Protein AF-A0A3M1VJY1-F1 (afdb_monomer)

Radius of gyration: 20.44 Å; Cα contacts (8 Å, |Δi|>4): 18; chains: 1; bounding box: 40×40×59 Å

Foldseek 3Di:
DDDDDDDDDDDPVRVVVCVVVVHDPVRVVVVVVCQVPDPPHDDDDDDPVVVVVVCVCCVPVVDDPVNCVVVVVVVVVVVVVVVVVVVVVVVVVVVVD

Structure (mmCIF, N/CA/C/O backbone):
data_AF-A0A3M1VJY1-F1
#
_entry.id   AF-A0A3M1VJY1-F1
#
loop_
_atom_site.group_PDB
_atom_site.id
_atom_site.type_symbol
_atom_site.label_atom_id
_atom_site.label_alt_id
_atom_site.label_comp_id
_atom_site.label_asym_id
_atom_site.label_entity_id
_atom_site.label_seq_id
_atom_site.pdbx_PDB_ins_code
_atom_site.Cartn_x
_atom_site.Cartn_y
_atom_site.Cartn_z
_atom_site.occupancy
_atom_site.B_iso_or_equiv
_atom_site.auth_seq_id
_atom_site.auth_comp_id
_atom_site.auth_asym_id
_atom_site.auth_atom_id
_atom_site.pdbx_PDB_model_num
ATOM 1 N N . MET A 1 1 ? -8.894 15.343 -24.861 1.00 48.81 1 MET A N 1
ATOM 2 C CA . MET A 1 1 ? -8.312 15.186 -23.507 1.00 48.81 1 MET A CA 1
ATOM 3 C C . MET A 1 1 ? -7.677 16.501 -23.085 1.00 48.81 1 MET A C 1
ATOM 5 O O . MET A 1 1 ? -7.007 17.113 -23.908 1.00 48.81 1 MET A O 1
ATOM 9 N N . LYS A 1 2 ? -7.926 16.970 -21.856 1.00 69.69 2 LYS A N 1
ATOM 10 C CA . LYS A 1 2 ? -7.386 18.237 -21.337 1.00 69.69 2 LYS A CA 1
ATOM 11 C C . LYS A 1 2 ? -6.239 17.910 -20.381 1.00 69.69 2 LYS A C 1
ATOM 13 O O . LYS A 1 2 ? -6.479 17.339 -19.326 1.00 69.69 2 LYS A O 1
ATOM 18 N N . TYR A 1 3 ? -5.006 18.219 -20.772 1.00 76.00 3 TYR A N 1
ATOM 19 C CA . TYR A 1 3 ? -3.830 17.995 -19.931 1.00 76.00 3 TYR A CA 1
ATOM 20 C C . TYR A 1 3 ? -3.612 19.186 -18.996 1.00 76.00 3 TYR A C 1
ATOM 22 O O . TYR A 1 3 ? -3.774 20.336 -19.408 1.00 76.00 3 TYR A O 1
ATOM 30 N N . GLN A 1 4 ? -3.230 18.915 -17.750 1.00 70.19 4 GLN A N 1
ATOM 31 C CA . GLN A 1 4 ? -2.757 19.931 -16.813 1.00 70.19 4 GLN A CA 1
ATOM 32 C C . GLN A 1 4 ? -1.240 19.828 -16.670 1.00 70.19 4 GLN A C 1
ATOM 34 O O . GLN A 1 4 ? -0.681 18.734 -16.612 1.00 70.19 4 GLN A O 1
ATOM 39 N N . ARG A 1 5 ? -0.568 20.981 -16.640 1.00 76.00 5 ARG A N 1
ATOM 40 C CA . ARG A 1 5 ? 0.880 21.057 -16.453 1.00 76.00 5 ARG A CA 1
ATOM 41 C C . ARG A 1 5 ? 1.186 21.145 -14.962 1.00 76.00 5 ARG A C 1
ATOM 43 O O . ARG A 1 5 ? 0.706 22.052 -14.292 1.00 76.00 5 ARG A O 1
ATOM 50 N N . VAL A 1 6 ? 2.030 20.241 -14.481 1.00 76.31 6 VAL A N 1
ATOM 51 C CA . VAL A 1 6 ? 2.554 20.246 -13.112 1.00 76.31 6 VAL A CA 1
ATOM 52 C C . VAL A 1 6 ? 4.064 20.455 -13.183 1.00 76.31 6 VAL A C 1
ATOM 54 O O . VAL A 1 6 ? 4.728 19.862 -14.033 1.00 76.31 6 VAL A O 1
ATOM 57 N N . ASN A 1 7 ? 4.604 21.314 -12.318 1.00 82.12 7 ASN A N 1
ATOM 58 C CA . ASN A 1 7 ? 6.047 21.487 -12.158 1.00 82.12 7 ASN A CA 1
ATOM 59 C C . ASN A 1 7 ? 6.484 20.729 -10.901 1.00 82.12 7 ASN A C 1
ATOM 61 O O . ASN A 1 7 ? 5.887 20.908 -9.842 1.00 82.12 7 ASN A O 1
ATOM 65 N N . ILE A 1 8 ? 7.510 19.889 -11.021 1.00 83.88 8 ILE A N 1
ATOM 66 C CA . ILE A 1 8 ? 8.034 19.072 -9.923 1.00 83.88 8 ILE A CA 1
ATOM 67 C C . ILE A 1 8 ? 9.529 19.349 -9.810 1.00 83.88 8 ILE A C 1
ATOM 69 O O . ILE A 1 8 ? 10.230 19.385 -10.823 1.00 83.88 8 ILE A O 1
ATOM 73 N N . LEU A 1 9 ? 10.005 19.552 -8.584 1.00 88.62 9 LEU A N 1
ATOM 74 C CA . LEU A 1 9 ? 11.428 19.667 -8.294 1.00 88.62 9 LEU A CA 1
ATOM 75 C C . LEU A 1 9 ? 11.971 18.278 -7.951 1.00 88.62 9 LEU A C 1
ATOM 77 O O . LEU A 1 9 ? 11.431 17.610 -7.073 1.00 88.62 9 LEU A O 1
ATOM 81 N N . ILE A 1 10 ? 13.014 17.844 -8.653 1.00 86.25 10 ILE A N 1
ATOM 82 C CA . ILE A 1 10 ? 13.629 16.524 -8.481 1.00 86.25 10 ILE A CA 1
ATOM 83 C C . ILE A 1 10 ? 15.122 16.745 -8.291 1.00 86.25 10 ILE A C 1
ATOM 85 O O . ILE A 1 10 ? 15.743 17.456 -9.086 1.00 86.25 10 ILE A O 1
ATOM 89 N N . THR A 1 11 ? 15.691 16.169 -7.234 1.00 91.88 11 THR A N 1
ATOM 90 C CA . THR A 1 11 ? 17.124 16.323 -6.969 1.00 91.88 11 THR A CA 1
ATOM 91 C C . THR A 1 11 ? 17.953 15.498 -7.962 1.00 91.88 11 THR A C 1
ATOM 93 O O . THR A 1 11 ? 17.448 14.525 -8.541 1.00 91.88 11 THR A O 1
ATOM 96 N N . PRO A 1 12 ? 19.231 15.850 -8.188 1.00 91.06 12 PRO A N 1
ATOM 97 C CA . PRO A 1 12 ? 20.119 15.066 -9.044 1.00 91.06 12 PRO A CA 1
ATOM 98 C C . PRO A 1 12 ? 20.202 13.591 -8.628 1.00 91.06 12 PRO A C 1
ATOM 100 O O . PRO A 1 12 ? 20.156 12.711 -9.484 1.00 91.06 12 PRO A O 1
ATOM 103 N N . GLU A 1 13 ? 20.223 13.312 -7.324 1.00 92.69 13 GLU A N 1
ATOM 104 C CA . GLU A 1 13 ? 20.304 11.957 -6.768 1.00 92.69 13 GLU A CA 1
ATOM 105 C C . GLU A 1 13 ? 19.049 11.143 -7.098 1.00 92.69 13 GLU A C 1
ATOM 107 O O . GLU A 1 13 ? 19.140 9.985 -7.505 1.00 92.69 13 GLU A O 1
ATOM 112 N N . GLN A 1 14 ? 17.867 11.754 -6.980 1.00 88.44 14 GLN A N 1
ATOM 113 C CA . GLN A 1 14 ? 16.598 11.117 -7.341 1.00 88.44 14 GLN A CA 1
ATOM 114 C C . GLN A 1 14 ? 16.533 10.827 -8.842 1.00 88.44 14 GLN A C 1
ATOM 116 O O . GLN A 1 14 ? 16.108 9.748 -9.256 1.00 88.44 14 GLN A O 1
ATOM 121 N N . ARG A 1 15 ? 16.998 11.766 -9.674 1.00 87.62 15 ARG A N 1
ATOM 122 C CA . ARG A 1 15 ? 17.073 11.568 -11.125 1.00 87.62 15 ARG A CA 1
ATOM 123 C C . ARG A 1 15 ? 18.017 10.420 -11.485 1.00 87.62 15 ARG A C 1
ATOM 125 O O . ARG A 1 15 ? 17.676 9.613 -12.348 1.00 87.62 15 ARG A O 1
ATOM 132 N N . GLU A 1 16 ? 19.173 10.328 -10.831 1.00 89.00 16 GLU A N 1
ATOM 133 C CA . GLU A 1 16 ? 20.108 9.220 -11.032 1.00 89.00 16 GLU A CA 1
ATOM 134 C C . GLU A 1 16 ? 19.521 7.877 -10.606 1.00 89.00 16 GLU A C 1
ATOM 136 O O . GLU A 1 16 ? 19.677 6.895 -11.328 1.00 89.00 16 GLU A O 1
ATOM 141 N N . GLN A 1 17 ? 18.825 7.813 -9.471 1.00 90.19 17 GLN A N 1
ATOM 142 C CA . GLN A 1 17 ? 18.183 6.579 -9.016 1.00 90.19 17 GLN A CA 1
ATOM 143 C C . GLN A 1 17 ? 17.157 6.058 -10.027 1.00 90.19 17 GLN A C 1
ATOM 145 O O . GLN A 1 17 ? 17.141 4.863 -10.317 1.00 90.19 17 GLN A O 1
ATOM 150 N N . VAL A 1 18 ? 16.352 6.950 -10.611 1.00 86.75 18 VAL A N 1
ATOM 151 C CA . VAL A 1 18 ? 15.372 6.581 -11.645 1.00 86.75 18 VAL A CA 1
ATOM 152 C C . VAL A 1 18 ? 16.059 6.149 -12.942 1.00 86.75 18 VAL A C 1
ATOM 154 O O . VAL A 1 18 ? 15.641 5.183 -13.572 1.00 86.75 18 VAL A O 1
ATOM 157 N N . ALA A 1 19 ? 17.154 6.806 -13.330 1.00 84.38 19 ALA A N 1
ATOM 158 C CA . ALA A 1 19 ? 17.927 6.378 -14.494 1.00 84.38 19 ALA A CA 1
ATOM 159 C C . ALA A 1 19 ? 18.547 4.982 -14.291 1.00 84.38 19 ALA A C 1
ATOM 161 O O . ALA A 1 19 ? 18.527 4.157 -15.202 1.00 84.38 19 ALA A O 1
ATOM 162 N N . ARG A 1 20 ? 19.056 4.689 -13.086 1.00 90.31 20 ARG A N 1
ATOM 163 C CA . ARG A 1 20 ? 19.652 3.386 -12.739 1.00 90.31 20 ARG A CA 1
ATOM 164 C C . ARG A 1 20 ? 18.634 2.247 -12.698 1.00 90.31 20 ARG A C 1
ATOM 166 O O . ARG A 1 20 ? 19.025 1.106 -12.916 1.00 90.31 20 ARG A O 1
ATOM 173 N N . SER A 1 21 ? 17.355 2.530 -12.450 1.00 84.81 21 SER A N 1
ATOM 174 C CA . SER A 1 21 ? 16.291 1.521 -12.539 1.00 84.81 21 SER A CA 1
ATOM 175 C C . SER A 1 21 ? 15.835 1.243 -13.977 1.00 84.81 21 SER A C 1
ATOM 177 O O . SER A 1 21 ? 14.972 0.394 -14.182 1.00 84.81 21 SER A O 1
ATOM 179 N N . GLY A 1 22 ? 16.395 1.942 -14.975 1.00 84.62 22 GLY A N 1
ATOM 180 C CA . GLY A 1 22 ? 16.009 1.815 -16.383 1.00 84.62 22 GLY A CA 1
ATOM 181 C C . GLY A 1 22 ? 14.669 2.477 -16.721 1.00 84.62 22 GLY A C 1
ATOM 182 O O . GLY A 1 22 ? 14.170 2.317 -17.834 1.00 84.62 22 GLY A O 1
ATOM 183 N N . ALA A 1 23 ? 14.079 3.227 -15.785 1.00 82.06 23 ALA A N 1
ATOM 184 C CA . ALA A 1 23 ? 12.785 3.869 -15.967 1.00 82.06 23 ALA A CA 1
ATOM 185 C C . ALA A 1 23 ? 12.920 5.287 -16.548 1.00 82.06 23 ALA A C 1
ATOM 187 O O . ALA A 1 23 ? 13.839 6.046 -16.233 1.00 82.06 23 ALA A O 1
ATOM 188 N N . SER A 1 24 ? 11.949 5.687 -17.372 1.00 87.94 24 SER A N 1
ATOM 189 C CA . SER A 1 24 ? 11.799 7.088 -17.773 1.00 87.94 24 SER A CA 1
ATOM 190 C C . SER A 1 24 ? 11.201 7.891 -16.623 1.00 87.94 24 SER A C 1
ATOM 192 O O . SER A 1 24 ? 10.130 7.550 -16.127 1.00 87.94 24 SER A O 1
ATOM 194 N N . LEU A 1 25 ? 11.833 9.005 -16.246 1.00 85.62 25 LEU A N 1
ATOM 195 C CA . LEU A 1 25 ? 11.343 9.872 -15.171 1.00 85.62 25 LEU A CA 1
ATOM 196 C C . LEU A 1 25 ? 9.931 10.409 -15.438 1.00 85.62 25 LEU A C 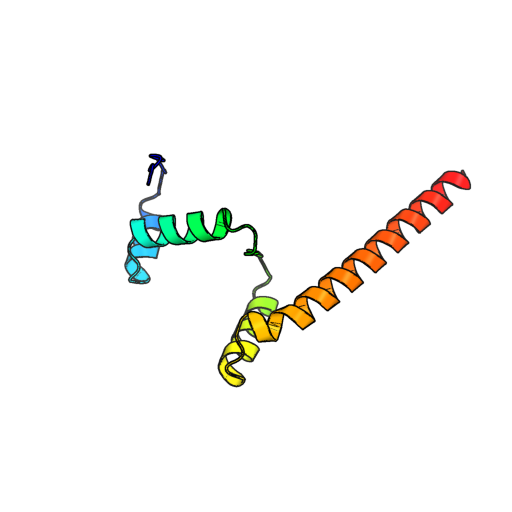1
ATOM 198 O O . LEU A 1 25 ? 9.105 10.448 -14.533 1.00 85.62 25 LEU A O 1
ATOM 202 N N . SER A 1 26 ? 9.634 10.792 -16.681 1.00 83.75 26 SER A N 1
ATOM 203 C CA . SER A 1 26 ? 8.301 11.275 -17.057 1.00 83.75 26 SER A CA 1
ATOM 204 C C . SER A 1 26 ? 7.257 10.158 -17.081 1.0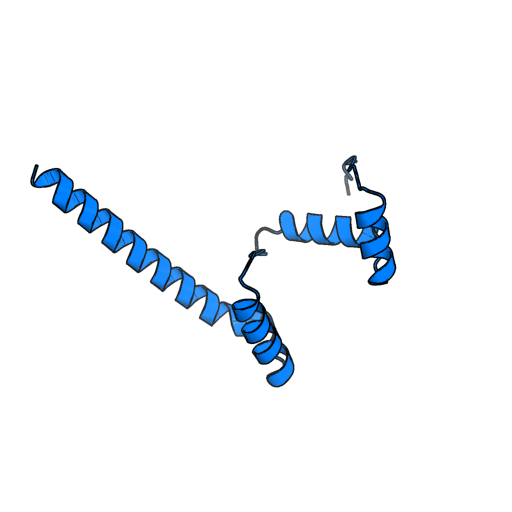0 83.75 26 SER A C 1
ATOM 206 O O . SER A 1 26 ? 6.091 10.425 -16.794 1.00 83.75 26 SER A O 1
ATOM 208 N N . GLY A 1 27 ? 7.674 8.927 -17.397 1.00 83.56 27 GLY A N 1
ATOM 209 C CA . GLY A 1 27 ? 6.840 7.730 -17.291 1.00 83.56 27 GLY A CA 1
ATOM 210 C C . GLY A 1 27 ? 6.509 7.432 -15.835 1.00 83.56 27 GLY A C 1
ATOM 211 O O . GLY A 1 27 ? 5.348 7.480 -15.459 1.00 83.56 27 GLY A O 1
ATOM 212 N N . LEU A 1 28 ? 7.537 7.298 -14.994 1.00 85.25 28 LEU A N 1
ATOM 213 C CA . LEU A 1 28 ? 7.390 7.045 -13.562 1.00 85.25 28 LEU A CA 1
ATOM 214 C C . LEU A 1 28 ? 6.492 8.083 -12.878 1.00 85.25 28 LEU A C 1
ATOM 216 O O . LEU A 1 28 ? 5.589 7.726 -12.133 1.00 85.25 28 LEU A O 1
ATOM 220 N N . VAL A 1 29 ? 6.707 9.374 -13.144 1.00 87.25 29 VAL A N 1
ATOM 221 C CA . VAL A 1 29 ? 5.860 10.438 -12.583 1.00 87.25 29 VAL A CA 1
ATOM 222 C C . VAL A 1 29 ? 4.411 10.297 -13.050 1.00 87.25 29 VAL A C 1
ATOM 224 O O . VAL A 1 29 ? 3.500 10.489 -12.251 1.00 87.25 29 VAL A O 1
ATOM 227 N N . ARG A 1 30 ? 4.172 9.963 -14.323 1.00 83.12 30 ARG A N 1
ATOM 228 C CA . ARG A 1 30 ? 2.814 9.762 -14.842 1.00 83.12 30 ARG A CA 1
ATOM 229 C C . ARG A 1 30 ? 2.144 8.553 -14.201 1.00 83.12 30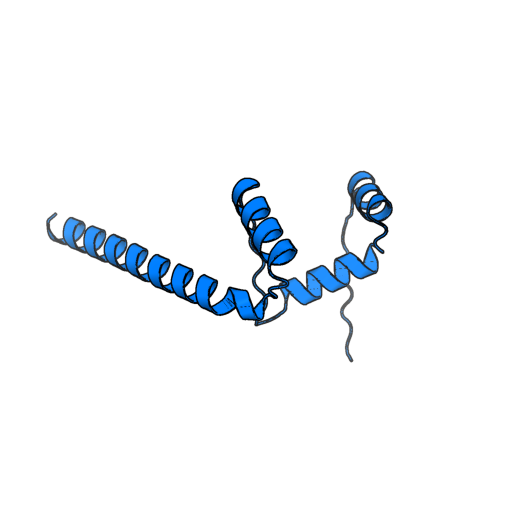 ARG A C 1
ATOM 231 O O . ARG A 1 30 ? 0.981 8.669 -13.824 1.00 83.12 30 ARG A O 1
ATOM 238 N N . ASP A 1 31 ? 2.860 7.446 -14.065 1.00 83.19 31 ASP A N 1
ATOM 239 C CA . ASP A 1 31 ? 2.338 6.214 -13.477 1.00 83.19 31 ASP A CA 1
ATOM 240 C C . ASP A 1 31 ? 2.000 6.447 -12.004 1.00 83.19 31 ASP A C 1
ATOM 242 O O . ASP A 1 31 ? 0.877 6.194 -11.587 1.00 83.19 31 ASP A O 1
ATOM 246 N N . LEU A 1 32 ? 2.893 7.094 -11.247 1.00 82.38 32 LEU A N 1
ATOM 247 C CA . LEU A 1 32 ? 2.640 7.471 -9.854 1.00 82.38 32 LEU A CA 1
ATOM 248 C C . LEU A 1 32 ? 1.458 8.434 -9.699 1.00 82.38 32 LEU A C 1
ATOM 250 O O . LEU A 1 32 ? 0.686 8.305 -8.752 1.00 82.38 32 LEU A O 1
ATOM 254 N N . LEU A 1 33 ? 1.303 9.412 -10.597 1.00 83.31 33 LEU A N 1
ATOM 255 C CA . LEU A 1 33 ? 0.140 10.306 -10.580 1.00 83.31 33 LEU A CA 1
ATOM 256 C C . LEU A 1 33 ? -1.144 9.538 -10.907 1.00 83.31 33 LEU A C 1
ATOM 258 O O . LEU A 1 33 ? -2.151 9.734 -10.235 1.00 83.31 33 LEU A O 1
ATOM 262 N N . THR A 1 34 ? -1.106 8.651 -11.899 1.00 80.50 34 THR A N 1
ATOM 263 C CA . THR A 1 34 ? -2.246 7.800 -12.274 1.00 80.50 34 THR A CA 1
ATOM 264 C C . THR A 1 34 ? -2.654 6.912 -11.105 1.00 80.50 34 THR A C 1
ATOM 266 O O . THR A 1 34 ? -3.828 6.854 -10.755 1.00 80.50 34 THR A O 1
ATOM 269 N N . ASP A 1 35 ? -1.677 6.310 -10.436 1.00 79.25 35 ASP A N 1
ATOM 270 C CA . ASP A 1 35 ? -1.881 5.472 -9.264 1.00 79.25 35 ASP A CA 1
ATOM 271 C C . ASP A 1 35 ? -2.437 6.264 -8.084 1.00 79.25 35 ASP A C 1
ATOM 273 O O . ASP A 1 35 ? -3.355 5.810 -7.406 1.00 79.25 35 ASP A O 1
ATOM 277 N N . ARG A 1 36 ? -1.922 7.477 -7.859 1.00 75.50 36 ARG A N 1
ATOM 278 C CA . ARG A 1 36 ? -2.355 8.354 -6.767 1.00 75.50 36 ARG A CA 1
ATOM 279 C C . ARG A 1 36 ? -3.785 8.865 -6.938 1.00 75.50 36 ARG A C 1
ATOM 281 O O . ARG A 1 36 ? -4.441 9.121 -5.930 1.00 75.50 36 ARG A O 1
ATOM 288 N N . PHE A 1 37 ? -4.228 9.064 -8.177 1.00 76.62 37 PHE A N 1
ATOM 289 C CA . PHE A 1 37 ? -5.564 9.565 -8.510 1.00 76.62 37 PHE A CA 1
ATOM 290 C C . PHE A 1 37 ? -6.522 8.469 -8.986 1.00 76.62 37 PHE A C 1
ATOM 292 O O . PHE A 1 37 ? -7.611 8.782 -9.459 1.00 76.62 37 PHE A O 1
ATOM 299 N N . SER A 1 38 ? -6.140 7.198 -8.873 1.00 75.56 38 SER A N 1
ATOM 300 C CA . SER A 1 38 ? -7.066 6.098 -9.110 1.00 75.56 38 SER A CA 1
ATOM 301 C C . SER A 1 38 ? -8.033 5.976 -7.934 1.00 75.56 38 SER A C 1
ATOM 303 O O . SER A 1 38 ? -7.607 5.853 -6.787 1.00 75.56 38 SER A O 1
ATOM 305 N N . ASP A 1 39 ? -9.333 5.935 -8.224 1.00 74.56 39 ASP A N 1
ATOM 306 C CA . ASP A 1 39 ? -10.385 5.741 -7.215 1.00 74.56 39 ASP A CA 1
ATOM 307 C C . ASP A 1 39 ? -10.348 4.344 -6.568 1.00 74.56 39 ASP A C 1
ATOM 309 O O . ASP A 1 39 ? -10.985 4.108 -5.544 1.00 74.56 39 ASP A O 1
ATOM 313 N N . THR A 1 40 ? -9.611 3.406 -7.168 1.00 79.25 40 THR A N 1
ATOM 314 C CA . THR A 1 40 ? -9.587 1.989 -6.770 1.00 79.25 40 THR A CA 1
ATOM 315 C C . THR A 1 40 ? -8.202 1.492 -6.370 1.00 79.25 40 THR A C 1
ATOM 317 O O . THR A 1 40 ? -8.077 0.364 -5.899 1.00 79.25 40 THR A O 1
ATOM 320 N N . ARG A 1 41 ? -7.150 2.312 -6.513 1.00 79.06 41 ARG A N 1
ATOM 321 C CA . ARG A 1 41 ? -5.783 1.897 -6.180 1.00 79.06 41 ARG A CA 1
ATOM 322 C C . ARG A 1 41 ? -5.393 2.361 -4.785 1.00 79.06 41 ARG A C 1
ATOM 324 O O . ARG A 1 41 ? -5.450 3.543 -4.457 1.00 79.06 41 ARG A O 1
ATOM 331 N N . ILE A 1 42 ? -4.914 1.423 -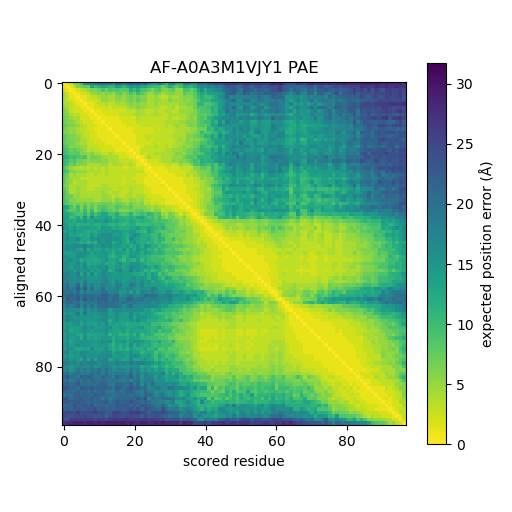3.975 1.00 76.06 42 ILE A N 1
ATOM 332 C CA . ILE A 1 42 ? -4.373 1.707 -2.647 1.00 76.06 42 ILE A CA 1
ATOM 333 C C . ILE A 1 42 ? -2.847 1.617 -2.725 1.00 76.06 42 ILE A C 1
ATOM 335 O O . ILE A 1 42 ? -2.298 0.612 -3.161 1.00 76.06 42 ILE A O 1
ATOM 339 N N . THR A 1 43 ? -2.146 2.666 -2.288 1.00 79.69 43 THR A N 1
ATOM 340 C CA . THR A 1 43 ? -0.685 2.639 -2.099 1.00 79.69 43 THR A CA 1
ATOM 341 C C . THR A 1 43 ? -0.380 2.604 -0.606 1.00 79.69 43 THR A C 1
ATOM 343 O O . THR A 1 43 ? -0.753 3.529 0.118 1.00 79.69 43 THR A O 1
ATOM 346 N N . LEU A 1 44 ? 0.295 1.551 -0.140 1.00 81.81 44 LEU A N 1
ATOM 347 C CA . LEU A 1 44 ? 0.634 1.356 1.270 1.00 81.81 44 LEU A CA 1
ATOM 348 C C . LEU A 1 44 ? 2.148 1.364 1.476 1.00 81.81 44 LEU A C 1
ATOM 350 O O . LEU A 1 44 ? 2.881 0.614 0.836 1.00 81.81 44 LEU A O 1
ATOM 354 N N . THR A 1 45 ? 2.610 2.168 2.432 1.00 87.38 45 THR A N 1
ATOM 355 C CA . THR A 1 45 ? 3.973 2.050 2.959 1.00 87.38 45 THR A CA 1
ATOM 356 C C . THR A 1 45 ? 3.976 0.983 4.045 1.00 87.38 45 THR A C 1
ATOM 358 O O . THR A 1 45 ? 3.321 1.143 5.074 1.00 87.38 45 THR A O 1
ATOM 361 N N . VAL A 1 46 ? 4.715 -0.100 3.820 1.00 87.94 46 VAL A N 1
ATOM 362 C CA . VAL A 1 46 ? 4.777 -1.258 4.722 1.00 87.94 46 VAL A CA 1
ATOM 363 C C . VAL A 1 46 ? 6.201 -1.510 5.218 1.00 87.94 46 VAL A C 1
ATOM 365 O O . VAL A 1 46 ? 7.168 -0.971 4.677 1.00 87.94 46 VAL A O 1
ATOM 368 N N . SER A 1 47 ? 6.343 -2.337 6.258 1.00 94.62 47 SER A N 1
ATOM 369 C CA . SER A 1 47 ? 7.662 -2.750 6.748 1.00 94.62 47 SER A CA 1
ATOM 370 C C . SER A 1 47 ? 8.400 -3.625 5.717 1.00 94.62 47 SER A C 1
ATOM 372 O O . SER A 1 47 ? 7.753 -4.300 4.909 1.00 94.62 47 SER A O 1
ATOM 374 N N . PRO A 1 48 ? 9.749 -3.688 5.758 1.00 92.94 48 PRO A N 1
ATOM 375 C CA . PRO A 1 48 ? 10.521 -4.565 4.873 1.00 92.94 48 PRO A CA 1
ATOM 376 C C . PRO A 1 48 ? 10.116 -6.039 4.973 1.00 92.94 48 PRO A C 1
ATOM 378 O O . PRO A 1 48 ? 10.126 -6.755 3.979 1.00 92.94 48 PRO A O 1
ATOM 381 N N . GLU A 1 49 ? 9.741 -6.488 6.169 1.00 94.81 49 GLU A N 1
ATOM 382 C CA . GLU A 1 49 ? 9.248 -7.842 6.414 1.00 94.81 49 GLU A CA 1
ATOM 383 C C . GLU A 1 49 ? 7.922 -8.105 5.690 1.00 94.81 49 GLU A C 1
ATOM 385 O O . GLU A 1 49 ? 7.808 -9.082 4.955 1.00 94.81 49 GLU A O 1
ATOM 390 N N . THR A 1 50 ? 6.956 -7.189 5.810 1.00 92.19 50 THR A N 1
ATOM 391 C CA . THR A 1 50 ? 5.665 -7.290 5.107 1.00 92.19 50 THR A CA 1
ATOM 392 C C . THR A 1 50 ? 5.870 -7.330 3.595 1.00 92.19 50 THR A C 1
ATOM 394 O O . THR A 1 50 ? 5.254 -8.139 2.905 1.00 92.19 50 THR A O 1
ATOM 397 N N . LYS A 1 51 ? 6.787 -6.499 3.081 1.00 91.31 51 LYS A N 1
ATOM 398 C CA . LYS A 1 51 ? 7.147 -6.507 1.662 1.00 91.31 51 LYS A CA 1
ATOM 399 C C . LYS A 1 51 ? 7.704 -7.864 1.219 1.00 91.31 51 LYS A C 1
ATOM 401 O O . LYS A 1 51 ? 7.288 -8.373 0.189 1.00 91.31 51 LYS A O 1
ATOM 406 N N . ARG A 1 52 ? 8.587 -8.485 2.008 1.00 92.06 52 ARG A N 1
ATOM 407 C CA . ARG A 1 52 ? 9.121 -9.823 1.693 1.00 92.06 52 ARG A CA 1
ATOM 408 C C . ARG A 1 52 ? 8.028 -10.887 1.634 1.00 92.06 52 ARG A C 1
ATOM 410 O O . ARG A 1 52 ? 8.082 -11.741 0.753 1.00 92.06 52 ARG A O 1
ATOM 417 N N . PHE A 1 53 ? 7.051 -10.844 2.542 1.00 89.31 53 PHE A N 1
ATOM 418 C CA . PHE A 1 53 ? 5.906 -11.756 2.488 1.00 89.31 53 PHE A CA 1
ATOM 419 C C . PHE A 1 53 ? 5.105 -11.570 1.203 1.00 89.31 53 PHE A C 1
ATOM 421 O O . PHE A 1 53 ? 4.846 -12.552 0.512 1.00 89.31 53 PHE A O 1
ATOM 428 N N . TYR A 1 54 ? 4.784 -10.322 0.857 1.00 87.88 54 TYR A N 1
ATOM 429 C CA . TYR A 1 54 ? 4.101 -9.998 -0.393 1.00 87.88 54 TYR A CA 1
ATOM 430 C C . TYR A 1 54 ? 4.865 -10.535 -1.612 1.00 87.88 54 TYR A C 1
ATOM 432 O O . TYR A 1 54 ? 4.317 -11.326 -2.377 1.00 87.88 54 TYR A O 1
ATOM 440 N N . ASP A 1 55 ? 6.152 -10.192 -1.739 1.00 87.62 55 ASP A N 1
ATOM 441 C CA . ASP A 1 55 ? 6.990 -10.608 -2.870 1.00 87.62 55 ASP A CA 1
ATOM 442 C C . ASP A 1 55 ? 7.055 -12.142 -2.983 1.00 87.62 55 ASP A C 1
ATOM 444 O O . ASP A 1 55 ? 7.012 -12.692 -4.084 1.00 87.62 55 ASP A O 1
ATOM 448 N N . THR A 1 56 ? 7.110 -12.846 -1.847 1.00 88.12 56 THR A N 1
ATOM 449 C CA . THR A 1 56 ? 7.121 -14.316 -1.797 1.00 88.12 56 THR A CA 1
ATOM 450 C C . THR A 1 56 ? 5.802 -14.905 -2.289 1.00 88.12 56 THR A C 1
ATOM 452 O O . THR A 1 56 ? 5.824 -15.858 -3.064 1.00 88.12 56 THR A O 1
ATOM 455 N N . ILE A 1 57 ? 4.661 -14.362 -1.862 1.00 86.06 57 ILE A N 1
ATOM 456 C CA . ILE A 1 57 ? 3.340 -14.864 -2.262 1.00 86.06 57 ILE A CA 1
ATOM 457 C C . ILE A 1 57 ? 3.146 -14.676 -3.770 1.00 86.06 57 ILE A C 1
ATOM 459 O O . ILE A 1 57 ? 2.889 -15.643 -4.484 1.00 86.06 57 ILE A O 1
ATOM 463 N N . ILE A 1 58 ? 3.366 -13.460 -4.266 1.00 82.44 58 ILE A N 1
ATOM 464 C CA . ILE A 1 58 ? 3.181 -13.131 -5.684 1.00 82.44 58 ILE A CA 1
ATOM 465 C C . ILE A 1 58 ? 4.127 -13.955 -6.572 1.00 82.44 58 ILE A C 1
ATOM 467 O O . ILE A 1 58 ? 3.698 -14.537 -7.566 1.00 82.44 58 ILE A O 1
ATOM 471 N N . SER A 1 59 ? 5.404 -14.080 -6.188 1.00 82.62 59 SER A N 1
ATOM 472 C CA . SER A 1 59 ? 6.407 -14.778 -7.009 1.00 82.62 59 SER A CA 1
ATOM 473 C C . SER A 1 59 ? 6.206 -16.295 -7.068 1.00 82.62 59 SER A C 1
ATOM 475 O O . SER A 1 59 ? 6.555 -16.906 -8.074 1.00 82.62 59 SER A O 1
ATOM 477 N N . ASN A 1 60 ? 5.690 -16.921 -6.003 1.00 81.81 60 ASN A N 1
ATOM 478 C CA . ASN A 1 60 ? 5.558 -18.384 -5.943 1.00 81.81 60 ASN A CA 1
ATOM 479 C C . ASN A 1 60 ? 4.209 -18.893 -6.449 1.00 81.81 60 ASN A C 1
ATOM 481 O O . ASN A 1 60 ? 4.146 -20.000 -6.979 1.00 81.81 60 ASN A O 1
ATOM 485 N N . PHE A 1 61 ? 3.140 -18.116 -6.277 1.00 76.75 61 PHE A N 1
ATOM 486 C CA . PHE A 1 61 ? 1.790 -18.565 -6.617 1.00 76.75 61 PHE A CA 1
ATOM 487 C C . PHE A 1 61 ? 1.268 -17.974 -7.926 1.00 76.75 61 PHE A C 1
ATOM 489 O O . PHE A 1 61 ? 0.202 -18.377 -8.379 1.00 76.75 61 PHE A O 1
ATOM 496 N N . GLY A 1 62 ? 2.010 -17.045 -8.547 1.00 69.19 62 GLY A N 1
ATOM 497 C CA . GLY A 1 62 ? 1.538 -16.322 -9.731 1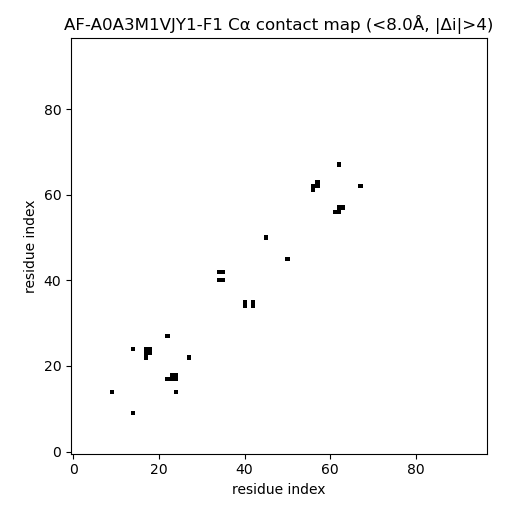.00 69.19 62 GLY A CA 1
ATOM 498 C C . GLY A 1 62 ? 0.272 -15.510 -9.456 1.00 69.19 62 GLY A C 1
ATOM 499 O O . GLY A 1 62 ? -0.430 -15.154 -10.396 1.00 69.19 62 GLY A O 1
ATOM 500 N N . SER A 1 63 ? -0.021 -15.272 -8.175 1.00 74.38 63 SER A N 1
ATOM 501 C CA . SER A 1 63 ? -1.183 -14.525 -7.726 1.00 74.38 63 SER A CA 1
ATOM 502 C C . SER A 1 63 ? -1.053 -13.074 -8.147 1.00 74.38 63 SER A C 1
ATOM 504 O O . SER A 1 63 ? 0.041 -12.506 -8.092 1.00 74.38 63 SER A O 1
ATOM 506 N N . ASP A 1 64 ? -2.168 -12.479 -8.542 1.00 78.88 64 ASP A N 1
ATOM 507 C CA . ASP A 1 64 ? -2.246 -11.057 -8.845 1.00 78.88 64 ASP A CA 1
ATOM 508 C C . ASP A 1 64 ? -2.958 -10.276 -7.727 1.00 78.88 64 ASP A C 1
ATOM 510 O O . ASP A 1 64 ? -3.319 -10.806 -6.670 1.00 78.88 64 ASP A O 1
ATOM 514 N N . ASP A 1 65 ? -3.128 -8.973 -7.945 1.00 78.75 65 ASP A N 1
ATOM 515 C CA . ASP A 1 65 ? -3.794 -8.093 -6.986 1.00 78.75 65 ASP A CA 1
ATOM 516 C C . ASP A 1 65 ? -5.260 -8.507 -6.733 1.00 78.75 65 ASP A C 1
ATOM 518 O O . ASP A 1 65 ? -5.770 -8.284 -5.632 1.00 78.75 65 ASP A O 1
ATOM 522 N N . LEU A 1 66 ? -5.935 -9.134 -7.708 1.00 84.25 66 LEU A N 1
ATOM 523 C CA . LEU A 1 66 ? -7.326 -9.584 -7.575 1.00 84.25 66 LEU A CA 1
ATOM 524 C C . LEU A 1 66 ? -7.425 -10.814 -6.671 1.00 84.25 66 LEU A C 1
ATOM 526 O O . LEU A 1 66 ? -8.358 -10.911 -5.873 1.00 84.25 66 LEU A O 1
ATOM 530 N N . ASP A 1 67 ? -6.447 -11.716 -6.743 1.00 85.69 67 ASP A N 1
ATOM 531 C CA . ASP A 1 67 ? -6.357 -12.867 -5.840 1.00 85.69 67 ASP A CA 1
ATOM 532 C C . ASP A 1 67 ? -6.094 -12.441 -4.387 1.00 85.69 67 ASP A C 1
ATOM 534 O O . ASP A 1 67 ? -6.542 -13.096 -3.438 1.00 85.69 67 ASP A O 1
ATOM 538 N N . LEU A 1 68 ? -5.373 -11.332 -4.194 1.00 86.69 68 LEU A N 1
ATOM 539 C CA . LEU A 1 68 ? -5.030 -10.808 -2.873 1.00 86.69 68 LEU A CA 1
ATOM 540 C C . LEU A 1 68 ? -6.160 -9.968 -2.249 1.00 86.69 68 LEU A C 1
ATOM 542 O O . LEU A 1 68 ? -6.280 -9.907 -1.020 1.00 86.69 68 LEU A O 1
ATOM 546 N N . GLU A 1 69 ? -7.003 -9.337 -3.071 1.00 88.88 69 GLU A N 1
ATOM 547 C CA . GLU A 1 69 ? -8.052 -8.411 -2.629 1.00 88.88 69 GLU A CA 1
ATOM 548 C C . GLU A 1 69 ? -8.978 -8.983 -1.533 1.00 88.88 69 GLU A C 1
ATOM 550 O O . GLU A 1 69 ? -9.213 -8.278 -0.543 1.00 88.88 69 GLU A O 1
ATOM 555 N N . PRO A 1 70 ? -9.479 -10.237 -1.609 1.00 92.50 70 PRO A N 1
ATOM 556 C CA . PRO A 1 70 ? -10.339 -10.799 -0.566 1.00 92.50 70 PRO A CA 1
ATOM 557 C C . PRO A 1 70 ? -9.666 -10.831 0.811 1.00 92.50 70 PRO A C 1
ATOM 559 O O . PRO A 1 70 ? -10.299 -10.498 1.815 1.00 92.50 70 PRO A O 1
ATOM 562 N N . TYR A 1 71 ? -8.372 -11.162 0.856 1.00 91.56 71 TYR A N 1
ATOM 563 C CA . TYR A 1 71 ? -7.593 -11.215 2.094 1.00 91.56 71 TYR A CA 1
ATOM 564 C C . TYR A 1 71 ? -7.337 -9.817 2.662 1.00 91.56 71 TYR A C 1
ATOM 566 O O . TYR A 1 71 ? -7.420 -9.607 3.874 1.00 91.56 71 TYR A O 1
ATOM 574 N N . ILE A 1 72 ? -7.077 -8.835 1.791 1.00 90.38 72 ILE A N 1
ATOM 575 C CA . ILE A 1 72 ? -6.950 -7.430 2.199 1.00 90.38 72 ILE A CA 1
ATOM 576 C C . ILE A 1 72 ? -8.277 -6.933 2.778 1.00 90.38 72 ILE A C 1
ATOM 578 O O . ILE A 1 72 ? -8.291 -6.317 3.845 1.00 90.38 72 ILE A O 1
ATOM 582 N N . ARG A 1 73 ? -9.402 -7.226 2.117 1.00 92.94 73 ARG A N 1
ATOM 583 C CA . ARG A 1 73 ? -10.739 -6.828 2.577 1.00 92.94 73 ARG A CA 1
ATOM 584 C C . ARG A 1 73 ? -11.053 -7.403 3.955 1.00 92.94 73 ARG A C 1
ATOM 586 O O . ARG A 1 73 ? -11.524 -6.671 4.822 1.00 92.94 73 ARG A O 1
ATOM 593 N N . GLU A 1 74 ? -10.748 -8.678 4.177 1.00 95.62 74 GLU A N 1
ATOM 594 C CA . GLU A 1 74 ? -10.934 -9.317 5.481 1.00 95.62 74 GLU A CA 1
ATOM 595 C C . GLU A 1 74 ? -10.065 -8.667 6.569 1.00 95.62 74 GLU A C 1
ATOM 597 O O . GLU A 1 74 ? -10.540 -8.394 7.674 1.00 95.62 74 GLU A O 1
ATOM 602 N N . ALA A 1 75 ? -8.799 -8.368 6.267 1.00 93.12 75 ALA A N 1
ATOM 603 C CA . ALA A 1 75 ? -7.912 -7.686 7.204 1.00 93.12 75 ALA A CA 1
ATOM 604 C C . ALA A 1 75 ? -8.428 -6.283 7.577 1.00 93.12 75 ALA A C 1
ATOM 606 O O . ALA A 1 75 ? -8.369 -5.897 8.748 1.00 93.12 75 ALA A O 1
ATOM 607 N N . LEU 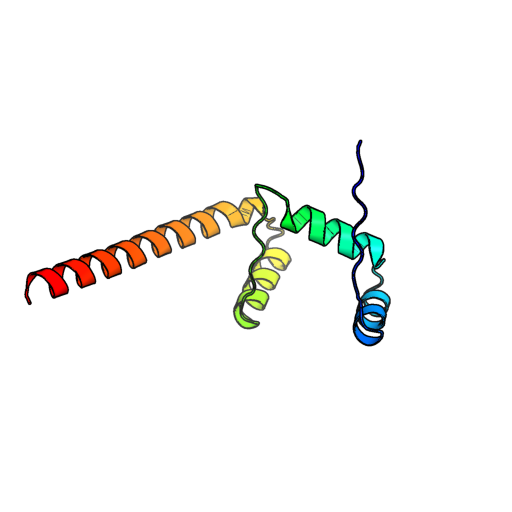A 1 76 ? -8.970 -5.536 6.609 1.00 92.19 76 LEU A N 1
ATOM 608 C CA . LEU A 1 76 ? -9.569 -4.220 6.843 1.00 92.19 76 LEU A CA 1
ATOM 609 C C . LEU A 1 76 ? -10.831 -4.305 7.712 1.00 92.19 76 LEU A C 1
ATOM 611 O O . LEU A 1 76 ? -10.981 -3.498 8.631 1.00 92.19 76 LEU A O 1
ATOM 615 N N . ASP A 1 77 ? -11.702 -5.287 7.478 1.00 93.75 77 ASP A N 1
ATOM 616 C CA . ASP A 1 77 ? -12.906 -5.495 8.292 1.00 93.75 77 ASP A CA 1
ATOM 617 C C . ASP A 1 77 ? -12.553 -5.831 9.751 1.00 93.75 77 ASP A C 1
ATOM 619 O O . ASP A 1 77 ? -13.043 -5.200 10.694 1.00 93.75 77 ASP A O 1
ATOM 623 N N . ARG A 1 78 ? -11.586 -6.735 9.954 1.00 95.31 78 ARG A N 1
ATOM 624 C CA . ARG A 1 78 ? -11.057 -7.047 11.292 1.00 95.31 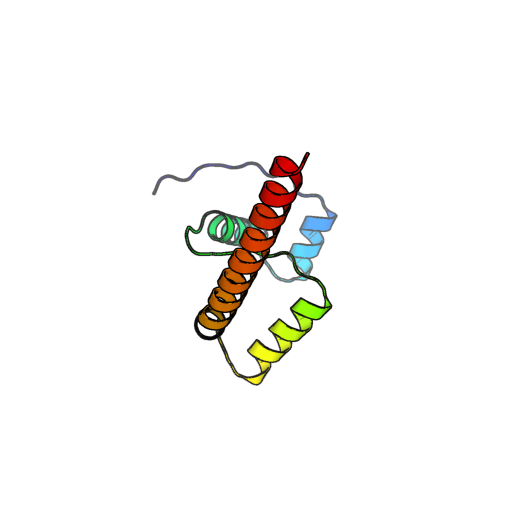78 ARG A CA 1
ATOM 625 C C . ARG A 1 78 ? -10.477 -5.807 11.976 1.00 95.31 78 ARG A C 1
ATOM 627 O O . ARG A 1 78 ? -10.753 -5.561 13.151 1.00 95.31 78 ARG A O 1
ATOM 634 N N . PHE A 1 79 ? -9.720 -4.993 11.241 1.00 92.44 79 PHE A N 1
ATOM 635 C CA . PHE A 1 79 ? -9.165 -3.749 11.769 1.00 92.44 79 PHE A CA 1
ATOM 636 C C . PHE A 1 79 ? -10.261 -2.756 12.196 1.00 92.44 79 PHE A C 1
ATOM 638 O O . PHE A 1 79 ? -10.164 -2.154 13.271 1.00 92.44 79 PHE A O 1
ATOM 645 N N . LEU A 1 80 ? -11.331 -2.613 11.406 1.00 89.31 80 LEU A N 1
ATOM 646 C CA . LEU A 1 80 ? -12.488 -1.777 11.746 1.00 89.31 80 LEU A CA 1
ATOM 647 C C . LEU A 1 80 ? -13.211 -2.276 13.003 1.00 89.31 80 LEU A C 1
ATOM 649 O O . LEU A 1 80 ? -13.558 -1.472 13.878 1.00 89.31 80 LEU A O 1
ATOM 653 N N . ALA A 1 81 ? -13.400 -3.590 13.131 1.00 92.69 81 ALA A N 1
ATOM 654 C CA . ALA A 1 81 ? -14.018 -4.196 14.305 1.00 92.69 81 ALA A CA 1
ATOM 655 C C . ALA A 1 81 ? -13.213 -3.899 15.582 1.00 92.69 81 ALA A C 1
ATOM 657 O O . ALA A 1 81 ? -13.779 -3.518 16.613 1.00 92.69 81 ALA A O 1
ATOM 658 N N . ASP A 1 82 ? -11.886 -3.996 15.516 1.00 93.62 82 ASP A N 1
ATOM 659 C CA . ASP A 1 82 ? -11.020 -3.722 16.662 1.00 93.62 82 ASP A CA 1
ATOM 660 C C . ASP A 1 82 ? -11.009 -2.242 17.054 1.00 93.62 82 ASP A C 1
ATOM 662 O O . ASP A 1 82 ? -11.064 -1.911 18.245 1.00 93.62 82 ASP A O 1
ATOM 666 N N . LYS A 1 83 ? -11.020 -1.328 16.078 1.00 89.56 83 LYS A N 1
ATOM 667 C CA . LYS A 1 83 ? -11.153 0.110 16.355 1.00 89.56 83 LYS A CA 1
ATOM 668 C C . LYS A 1 83 ? -12.502 0.457 16.973 1.00 89.56 83 LYS A C 1
ATOM 670 O O . LYS A 1 83 ? -12.545 1.234 17.928 1.00 89.56 83 LYS A O 1
ATOM 675 N N . SER A 1 84 ? -13.577 -0.173 16.513 1.00 87.12 84 SER A N 1
ATOM 676 C CA . SER A 1 84 ? -14.919 0.003 17.080 1.00 87.12 84 SER A CA 1
ATOM 677 C C . SER A 1 84 ? -14.970 -0.409 18.553 1.00 87.12 84 SER A C 1
ATOM 679 O O . SER A 1 84 ? -15.451 0.349 19.397 1.00 87.12 84 SER A O 1
ATOM 681 N N . LYS A 1 85 ? -14.373 -1.556 18.903 1.00 91.12 85 LYS A N 1
ATOM 682 C CA . LYS A 1 85 ? -14.254 -2.000 20.304 1.00 91.12 85 LYS A CA 1
ATOM 683 C C . LYS A 1 85 ? -13.475 -1.004 21.166 1.00 91.12 85 LYS A C 1
ATOM 685 O O . LYS A 1 85 ? -13.872 -0.733 22.298 1.00 91.12 85 LYS A O 1
ATOM 690 N N . GLN A 1 86 ? -12.380 -0.443 20.645 1.00 88.25 86 GLN A N 1
ATOM 691 C CA . GLN A 1 86 ? -11.589 0.565 21.365 1.00 88.25 86 GLN A CA 1
ATOM 692 C C . GLN A 1 86 ? -12.411 1.830 21.649 1.00 88.25 86 GLN A C 1
ATOM 694 O O . GLN A 1 86 ? -12.364 2.350 22.765 1.00 88.25 86 GLN A O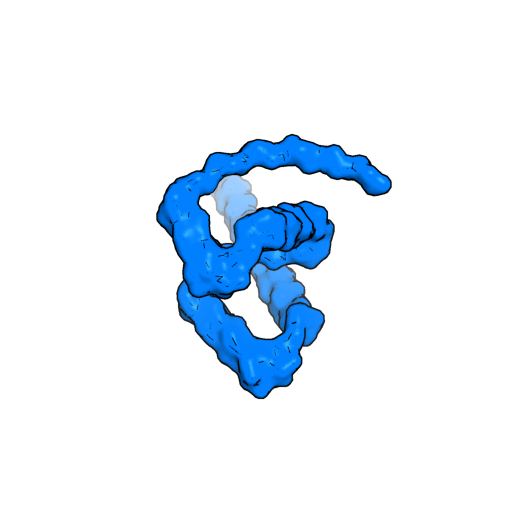 1
ATOM 699 N N . ILE A 1 87 ? -13.200 2.293 20.676 1.00 86.62 87 ILE A N 1
ATOM 700 C CA . ILE A 1 87 ? -14.082 3.458 20.828 1.00 86.62 87 ILE A CA 1
ATOM 701 C C . ILE A 1 87 ? -15.154 3.203 21.895 1.00 86.62 87 ILE A C 1
ATOM 703 O O . ILE A 1 87 ? -15.351 4.039 22.778 1.00 86.62 87 ILE A O 1
ATOM 707 N N . GLU A 1 88 ? -15.811 2.044 21.874 1.00 85.12 88 GLU A N 1
ATOM 708 C CA . GLU A 1 88 ? -16.837 1.699 22.869 1.00 85.12 88 GLU A CA 1
ATOM 709 C C . GLU A 1 88 ? -16.258 1.535 24.283 1.00 85.12 88 GLU A C 1
ATOM 711 O O . GLU A 1 88 ? -16.842 2.001 25.270 1.00 85.12 88 GLU A O 1
ATOM 716 N N . ALA A 1 89 ? -15.056 0.964 24.399 1.00 87.19 89 ALA A N 1
ATOM 717 C CA . ALA A 1 89 ? -14.341 0.890 25.669 1.00 87.19 89 ALA A CA 1
ATOM 718 C C . ALA A 1 89 ? -14.008 2.288 26.222 1.00 87.19 89 ALA A C 1
ATOM 720 O O . ALA A 1 89 ? -14.162 2.532 27.423 1.00 87.19 89 ALA A O 1
ATOM 721 N N . LEU A 1 90 ? -13.590 3.223 25.361 1.00 85.38 90 LEU A N 1
ATOM 722 C CA . LEU A 1 90 ? -13.337 4.617 25.738 1.00 85.38 90 LEU A CA 1
ATOM 723 C C . LEU A 1 90 ? -14.623 5.323 26.192 1.00 85.38 90 LEU A C 1
ATOM 725 O O . LEU A 1 90 ? -14.633 5.934 27.261 1.00 85.38 90 LEU A O 1
ATOM 729 N N . ARG A 1 91 ? -15.724 5.184 25.441 1.00 79.75 91 ARG A N 1
ATOM 730 C CA . ARG A 1 91 ? -17.042 5.744 25.801 1.00 79.75 91 ARG A CA 1
ATOM 731 C C . ARG A 1 91 ? -17.534 5.232 27.154 1.00 79.75 91 ARG A C 1
ATOM 733 O O . ARG A 1 91 ? -18.004 6.013 27.979 1.00 79.75 91 ARG A O 1
ATOM 740 N N . THR A 1 92 ? -17.377 3.935 27.410 1.00 81.25 92 THR A N 1
ATOM 741 C CA . THR A 1 92 ? -17.771 3.311 28.681 1.00 81.25 92 THR A CA 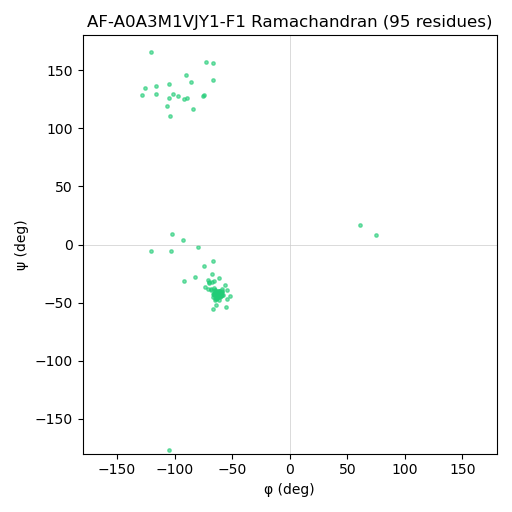1
ATOM 742 C C . THR A 1 92 ? -16.948 3.842 29.855 1.00 81.25 92 THR A C 1
ATOM 744 O O . THR A 1 92 ? -17.504 4.104 30.920 1.00 81.25 92 THR A O 1
ATOM 747 N N . LYS A 1 93 ? -15.635 4.043 29.675 1.00 83.12 93 LYS A N 1
ATOM 748 C CA . LYS A 1 93 ? -14.769 4.644 30.703 1.00 83.12 93 LYS A CA 1
ATOM 749 C C . LYS A 1 93 ? -15.150 6.095 31.006 1.00 83.12 93 LYS A C 1
ATOM 751 O O . LYS A 1 93 ? -15.141 6.477 32.169 1.00 83.12 93 LYS A O 1
ATOM 756 N N . LEU A 1 94 ? -15.505 6.877 29.984 1.00 72.06 94 LEU A N 1
ATOM 757 C CA . LEU A 1 94 ? -15.904 8.280 30.139 1.00 72.06 94 LEU A CA 1
ATOM 758 C C . LEU A 1 94 ? -17.265 8.446 30.830 1.00 72.06 94 LEU A C 1
ATOM 760 O O . LEU A 1 94 ? -17.430 9.392 31.582 1.00 72.06 94 LEU A O 1
ATOM 764 N N . ARG A 1 95 ? -18.217 7.525 30.625 1.00 70.62 95 ARG A N 1
ATOM 765 C CA . ARG A 1 95 ? -19.534 7.544 31.301 1.00 70.62 95 ARG A CA 1
ATOM 766 C C . ARG A 1 95 ? -19.498 7.127 32.775 1.00 70.62 95 ARG A C 1
ATOM 768 O O . ARG A 1 95 ? -20.466 7.361 33.486 1.00 70.62 95 ARG A O 1
ATOM 775 N N . LYS A 1 96 ? -18.433 6.448 33.213 1.00 65.38 96 LYS A N 1
ATOM 776 C CA . LYS A 1 96 ? -18.234 6.002 34.606 1.00 65.38 96 LYS A CA 1
ATOM 777 C C . LYS A 1 96 ? -17.443 7.008 35.454 1.00 65.38 96 LYS A C 1
ATOM 779 O O . LYS A 1 96 ? -17.106 6.690 36.592 1.00 65.38 96 LYS A O 1
ATOM 784 N N . LYS A 1 97 ? -17.105 8.162 34.884 1.00 49.28 97 LYS A N 1
ATOM 785 C CA . LYS A 1 97 ? -16.395 9.266 35.527 1.00 49.28 97 LYS A CA 1
ATOM 786 C C . LYS A 1 97 ? -17.359 10.429 35.712 1.00 49.28 97 LYS A C 1
ATOM 788 O O . LYS A 1 97 ? -17.192 11.133 36.726 1.00 49.28 97 LYS A O 1
#

pLDDT: mean 84.07, std 8.37, range [48.81, 95.62]

Secondary structure (DSSP, 8-state):
-----------HHHHHHHHHTT--HHHHHHHHHHHHT-SS-------HHHHHHHHHHHHHH---HHHHHHHHHHHHHHHHHHHHHHHHHHHHHHHT-

Solvent-accessible surface area (backbone atoms only — not comparable to full-atom values): 6078 Å² total; per-residue (Å²): 136,88,86,82,92,80,90,83,92,74,54,72,67,59,54,48,54,38,52,74,71,74,47,55,67,71,55,52,53,49,52,52,50,51,47,71,71,35,96,83,54,84,88,82,92,70,54,75,67,58,49,51,53,50,54,50,50,36,72,74,68,73,51,52,73,75,72,46,42,65,60,52,51,52,53,51,51,53,50,51,53,53,51,51,51,52,52,52,52,51,52,54,57,61,75,76,108

Mean predicted aligned error: 10.45 Å

Sequence (97 aa):
MKYQRVNILITPEQREQVARSGASLSGLVRDLLTDRFSDTRITLTVSPETKRFYDTIISNFGSDDLDLEPYIREALDRFLADKSKQIEALRTKLRKK

Nearest PDB structures (foldseek):
  5ldx-assembly1_m  TM=1.704E-01  e=2.785E+00  Bos taurus